Protein AF-A0A371GGJ0-F1 (afdb_monomer_lite)

Radius of gyration: 20.57 Å; chains: 1; bounding box: 74×40×40 Å

Secondary structure (DSSP, 8-state):
----------S---TT-----TT-S----S-GGGBSS-EE-SS--EEE-TTS-EEE-SEE--EEEETTEEE-S--S-------EEEETTEEEE-------------PPPP-

Structure (mmCIF, N/CA/C/O backbone):
data_AF-A0A371GGJ0-F1
#
_entry.id   AF-A0A371GGJ0-F1
#
loop_
_atom_site.group_PDB
_atom_site.id
_atom_site.type_symbol
_atom_site.label_atom_id
_atom_site.label_alt_id
_atom_site.label_comp_id
_atom_site.label_asym_id
_atom_site.label_entity_id
_atom_site.label_seq_id
_atom_site.pdbx_PDB_ins_code
_atom_site.Cartn_x
_atom_site.Cartn_y
_atom_site.Cartn_z
_atom_site.occupancy
_atom_site.B_iso_or_equiv
_atom_site.auth_seq_id
_atom_site.auth_comp_id
_atom_site.auth_asym_id
_atom_site.auth_atom_id
_atom_site.pdbx_PDB_model_num
ATOM 1 N N . MET A 1 1 ? -8.070 -8.696 -28.914 1.00 36.97 1 MET A N 1
ATOM 2 C CA . MET A 1 1 ? -7.185 -9.818 -28.533 1.00 36.97 1 MET A CA 1
ATOM 3 C C . MET A 1 1 ? -6.860 -9.594 -27.066 1.00 36.97 1 MET A C 1
ATOM 5 O O . MET A 1 1 ? -6.089 -8.701 -26.753 1.00 36.97 1 MET A O 1
ATOM 9 N N . ASN A 1 2 ? -7.600 -10.249 -26.169 1.00 44.28 2 ASN A N 1
ATOM 10 C CA . ASN A 1 2 ? -7.773 -9.791 -24.784 1.00 44.28 2 ASN A CA 1
ATOM 11 C C . ASN A 1 2 ? -7.070 -10.772 -23.840 1.00 44.28 2 ASN A C 1
ATOM 13 O O . ASN A 1 2 ? -7.716 -11.545 -23.139 1.00 44.28 2 ASN A O 1
ATOM 17 N N . GLY A 1 3 ? -5.740 -10.786 -23.877 1.00 41.16 3 GLY A N 1
ATOM 18 C CA . GLY A 1 3 ? -4.932 -11.580 -22.957 1.00 41.16 3 GLY A CA 1
ATOM 19 C C . GLY A 1 3 ? -4.762 -10.834 -21.640 1.00 41.16 3 GLY A C 1
ATOM 20 O O . GLY A 1 3 ? -3.800 -10.089 -21.481 1.00 41.16 3 GLY A O 1
ATOM 21 N N . LYS A 1 4 ? -5.697 -10.999 -20.701 1.00 53.34 4 LYS A N 1
ATOM 22 C CA . LYS A 1 4 ? -5.468 -10.584 -19.312 1.00 53.34 4 LYS A CA 1
ATOM 23 C C . LYS A 1 4 ? -4.496 -11.588 -18.689 1.00 53.34 4 LYS A C 1
ATOM 25 O O . LYS A 1 4 ? -4.893 -12.693 -18.339 1.00 53.34 4 LYS A O 1
ATOM 30 N N . SER A 1 5 ? -3.220 -11.218 -18.618 1.00 40.56 5 SER A N 1
ATOM 31 C CA . SER A 1 5 ? -2.214 -11.958 -17.857 1.00 40.56 5 SER A CA 1
ATOM 32 C C . SER A 1 5 ? -2.332 -11.561 -16.387 1.00 40.56 5 SER A C 1
ATOM 34 O O . SER A 1 5 ? -2.219 -10.383 -16.058 1.00 40.56 5 SER A O 1
ATOM 36 N N . SER A 1 6 ? -2.587 -12.529 -15.511 1.00 46.84 6 SER A N 1
ATOM 37 C CA . SER A 1 6 ? -2.515 -12.353 -14.060 1.00 46.84 6 SER A CA 1
ATOM 38 C C . SER A 1 6 ? -1.341 -13.167 -13.527 1.00 46.84 6 SER A C 1
ATOM 40 O O . SER A 1 6 ? -1.317 -14.389 -13.692 1.00 46.84 6 SER A O 1
ATOM 42 N N . PHE A 1 7 ? -0.384 -12.515 -12.872 1.00 41.31 7 PHE A N 1
ATOM 43 C CA . PHE A 1 7 ? 0.704 -13.203 -12.182 1.00 41.31 7 PHE A CA 1
ATOM 44 C C . PHE A 1 7 ? 0.224 -13.648 -10.796 1.00 41.31 7 PHE A C 1
ATOM 46 O O . PHE A 1 7 ? 0.002 -12.824 -9.914 1.00 41.31 7 PHE A O 1
ATOM 53 N N . ASN A 1 8 ? 0.055 -14.958 -10.607 1.00 35.28 8 ASN A N 1
ATOM 54 C CA . ASN A 1 8 ? -0.148 -15.549 -9.286 1.00 35.28 8 ASN A CA 1
ATOM 55 C C . ASN A 1 8 ? 1.223 -15.805 -8.655 1.00 35.28 8 ASN A C 1
ATOM 57 O O . ASN A 1 8 ? 1.935 -16.717 -9.071 1.00 35.28 8 ASN A O 1
ATOM 61 N N . ILE A 1 9 ? 1.599 -15.007 -7.657 1.00 43.59 9 ILE A N 1
ATOM 62 C CA . ILE A 1 9 ? 2.756 -15.303 -6.808 1.00 43.59 9 ILE A CA 1
ATOM 63 C C . ILE A 1 9 ? 2.225 -16.012 -5.560 1.00 43.59 9 ILE A C 1
ATOM 65 O O . ILE A 1 9 ? 1.666 -15.377 -4.670 1.00 43.59 9 ILE A O 1
ATOM 69 N N . SER A 1 10 ? 2.378 -17.335 -5.496 1.00 39.59 10 SER A N 1
ATOM 70 C CA . SER A 1 10 ? 2.133 -18.121 -4.282 1.00 39.59 10 SER A CA 1
ATOM 71 C C . SER A 1 10 ? 3.473 -18.535 -3.672 1.00 39.59 10 SER A C 1
ATOM 73 O O . SER A 1 10 ? 4.156 -19.411 -4.201 1.00 39.59 10 SER A O 1
ATOM 75 N N . GLY A 1 11 ? 3.863 -17.893 -2.573 1.00 45.50 11 GLY A N 1
ATOM 76 C CA . GLY A 1 11 ? 5.095 -18.180 -1.839 1.00 45.50 11 GLY A CA 1
ATOM 77 C C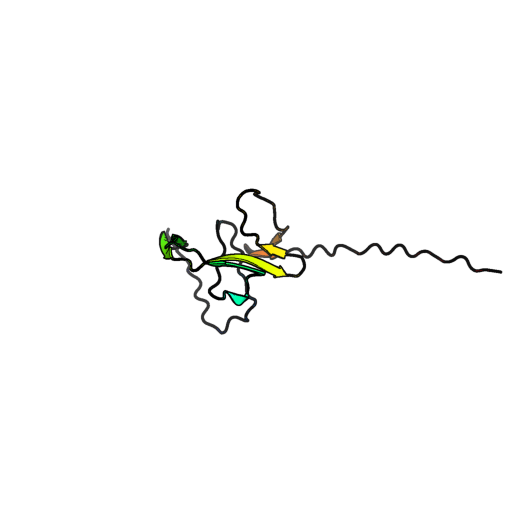 . GLY A 1 11 ? 5.179 -17.357 -0.554 1.00 45.50 11 GLY A C 1
ATOM 78 O O . GLY A 1 11 ? 4.454 -16.375 -0.401 1.00 45.50 11 GLY A O 1
ATOM 79 N N . SER A 1 12 ? 6.051 -17.760 0.375 1.00 44.28 12 SER A N 1
ATOM 80 C CA . SER A 1 12 ? 6.425 -16.919 1.518 1.00 44.28 12 SER A CA 1
ATOM 81 C C . SER A 1 12 ? 7.082 -15.656 0.972 1.00 44.28 12 SER A C 1
ATOM 83 O O . SER A 1 12 ? 8.221 -15.698 0.510 1.00 44.28 12 SER A O 1
ATOM 85 N N . ILE A 1 13 ? 6.336 -14.555 0.944 1.00 51.28 13 ILE A N 1
ATOM 86 C CA . ILE A 1 13 ? 6.880 -13.250 0.604 1.00 51.28 13 ILE A CA 1
ATOM 87 C C . ILE A 1 13 ? 7.688 -12.791 1.822 1.00 51.28 13 ILE A C 1
ATOM 89 O O . ILE A 1 13 ? 7.106 -12.650 2.901 1.00 51.28 13 ILE A O 1
ATOM 93 N N . PRO A 1 14 ? 9.013 -12.571 1.698 1.00 55.72 14 PRO A N 1
ATOM 94 C CA . PRO A 1 14 ? 9.760 -11.841 2.710 1.00 55.72 14 PRO A CA 1
ATOM 95 C C . PRO A 1 14 ? 8.981 -10.584 3.089 1.00 55.72 14 PRO A C 1
ATOM 97 O O . PRO A 1 14 ? 8.421 -9.935 2.207 1.00 55.72 14 PRO A O 1
ATOM 100 N N . GLN A 1 15 ? 8.969 -10.224 4.373 1.00 57.81 15 GLN A N 1
ATOM 101 C CA . GLN A 1 15 ? 8.228 -9.081 4.927 1.00 57.81 15 GLN A CA 1
ATOM 102 C C . GLN A 1 15 ? 8.614 -7.694 4.341 1.00 57.81 15 GLN A C 1
ATOM 104 O O . GLN A 1 15 ? 8.353 -6.659 4.938 1.00 57.81 15 GLN A O 1
ATOM 109 N N . SER A 1 16 ? 9.275 -7.634 3.193 1.00 62.75 16 SER A N 1
ATOM 110 C CA . SER A 1 16 ? 9.825 -6.426 2.593 1.00 62.75 16 SER A CA 1
ATOM 111 C C . SER A 1 16 ? 9.673 -6.355 1.072 1.00 62.75 16 SER A C 1
ATOM 113 O O . SER A 1 16 ? 10.193 -5.413 0.476 1.00 62.75 16 SER A O 1
ATOM 115 N N . ILE A 1 17 ? 8.972 -7.291 0.415 1.00 69.25 17 ILE A N 1
ATOM 116 C CA . ILE A 1 17 ? 8.740 -7.159 -1.032 1.00 69.25 17 ILE A CA 1
ATOM 117 C C . ILE A 1 17 ? 7.594 -6.178 -1.279 1.00 69.25 17 ILE A C 1
ATOM 119 O O . ILE A 1 17 ? 6.432 -6.477 -1.013 1.00 69.25 17 ILE A O 1
ATOM 123 N N . TRP A 1 18 ? 7.942 -5.023 -1.840 1.00 75.44 18 TRP A N 1
ATOM 124 C CA . TRP A 1 18 ? 7.000 -4.045 -2.370 1.00 75.44 18 TRP A CA 1
ATOM 125 C C . TRP A 1 18 ? 7.062 -4.041 -3.894 1.00 75.44 18 TRP A C 1
ATOM 127 O O . TRP A 1 18 ? 8.141 -3.945 -4.477 1.00 75.44 18 TRP A O 1
ATOM 137 N N . ILE A 1 19 ? 5.899 -4.142 -4.534 1.00 75.38 19 ILE A N 1
ATOM 138 C CA . ILE A 1 19 ? 5.762 -3.998 -5.984 1.00 75.38 19 ILE A CA 1
ATOM 139 C C . ILE A 1 19 ? 5.342 -2.555 -6.253 1.00 75.38 19 ILE A C 1
ATOM 141 O O . ILE A 1 19 ? 4.296 -2.114 -5.778 1.00 75.38 19 ILE A O 1
ATOM 145 N N . LEU A 1 20 ? 6.179 -1.821 -6.985 1.00 74.81 20 LEU A N 1
ATOM 146 C CA . LEU A 1 20 ? 5.865 -0.476 -7.458 1.00 74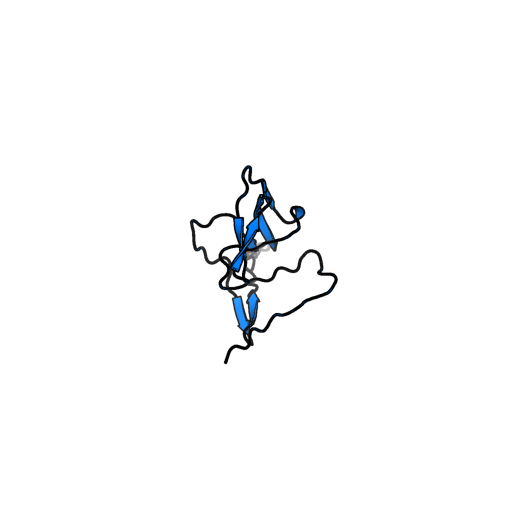.81 20 LEU A CA 1
ATOM 147 C C . LEU A 1 20 ? 5.215 -0.590 -8.835 1.00 74.81 20 LEU A C 1
ATOM 149 O O . LEU A 1 20 ? 5.860 -1.024 -9.789 1.00 74.81 20 LEU A O 1
ATOM 153 N N . ASP A 1 21 ? 3.945 -0.209 -8.927 1.00 72.94 21 ASP A N 1
ATOM 154 C CA . ASP A 1 21 ? 3.166 -0.275 -10.163 1.00 72.94 21 ASP A CA 1
ATOM 155 C C . ASP A 1 21 ? 2.840 1.144 -10.661 1.00 72.94 21 ASP A C 1
ATOM 157 O O . ASP A 1 21 ? 2.109 1.915 -10.022 1.00 72.94 21 ASP A O 1
ATOM 161 N N . PHE A 1 22 ? 3.453 1.507 -11.795 1.00 66.69 22 PHE A N 1
ATOM 162 C CA . PHE A 1 22 ? 3.328 2.822 -12.419 1.00 66.69 22 PHE A CA 1
ATOM 163 C C . PHE A 1 22 ? 1.955 2.941 -13.088 1.00 66.69 22 PHE A C 1
ATOM 165 O O . PHE A 1 22 ? 1.759 2.558 -14.237 1.00 66.69 22 PHE A O 1
ATOM 172 N N . GLY A 1 23 ? 0.993 3.478 -12.342 1.00 73.19 23 GLY A N 1
ATOM 173 C CA . GLY A 1 23 ? -0.402 3.590 -12.771 1.00 73.19 23 GLY A CA 1
ATOM 174 C C . GLY A 1 23 ? -1.395 3.419 -11.626 1.00 73.19 23 GLY A C 1
ATOM 175 O O . GLY A 1 23 ? -2.555 3.807 -11.757 1.00 73.19 23 GLY A O 1
ATOM 176 N N . THR A 1 24 ? -0.941 2.900 -10.483 1.00 75.75 24 THR A N 1
ATOM 177 C CA . THR A 1 24 ? -1.758 2.865 -9.268 1.00 75.75 24 THR A CA 1
ATOM 178 C C . THR A 1 24 ? -1.826 4.254 -8.639 1.00 75.75 24 THR A C 1
ATOM 180 O O . THR A 1 24 ? -0.838 4.990 -8.605 1.00 75.75 24 THR A O 1
ATOM 183 N N . THR A 1 25 ? -3.012 4.635 -8.160 1.00 75.75 25 THR A N 1
ATOM 184 C CA . THR A 1 25 ? -3.171 5.855 -7.346 1.00 75.75 25 THR A CA 1
ATOM 185 C C . THR A 1 25 ? -2.771 5.590 -5.895 1.00 75.75 25 THR A C 1
ATOM 187 O O . THR A 1 25 ? -2.165 6.446 -5.260 1.00 75.75 25 THR A O 1
ATOM 190 N N . ASP A 1 26 ? -3.028 4.372 -5.411 1.00 82.12 26 ASP A N 1
ATOM 191 C CA . ASP A 1 26 ? -2.804 3.958 -4.032 1.00 82.12 26 ASP A CA 1
ATOM 192 C C . ASP A 1 26 ? -2.024 2.640 -3.991 1.00 82.12 26 ASP A C 1
ATOM 194 O O . ASP A 1 26 ? -2.311 1.706 -4.742 1.00 82.12 26 ASP A O 1
ATOM 198 N N . HIS A 1 27 ? -1.052 2.554 -3.082 1.00 85.38 27 HIS A N 1
ATOM 199 C CA . HIS A 1 27 ? -0.304 1.328 -2.800 1.00 85.38 27 HIS A CA 1
ATOM 200 C C . HIS A 1 27 ? -0.826 0.716 -1.495 1.00 85.38 27 HIS A C 1
ATOM 202 O O . HIS A 1 27 ? -1.083 1.432 -0.528 1.00 85.38 27 HIS A O 1
ATOM 208 N N . MET A 1 28 ? -0.981 -0.608 -1.451 1.00 86.94 28 MET A N 1
ATOM 209 C CA . MET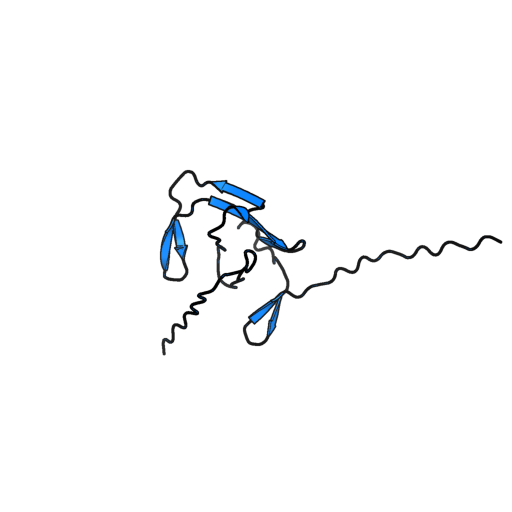 A 1 28 ? -1.610 -1.310 -0.327 1.00 86.94 28 MET A CA 1
ATOM 210 C C . MET A 1 28 ? -0.690 -2.361 0.292 1.00 86.94 28 MET A C 1
ATOM 212 O O . MET A 1 28 ? 0.095 -2.999 -0.404 1.00 86.94 28 MET A O 1
ATOM 216 N N . THR A 1 29 ? -0.857 -2.605 1.593 1.00 86.19 29 THR A N 1
ATOM 217 C CA . THR A 1 29 ? -0.244 -3.728 2.318 1.00 86.19 29 THR A CA 1
ATOM 218 C C . THR A 1 29 ? -1.238 -4.301 3.334 1.00 86.19 29 THR A C 1
ATOM 220 O O . THR A 1 29 ? -1.978 -3.530 3.950 1.00 86.19 29 THR A O 1
ATOM 223 N N . PRO A 1 30 ? -1.274 -5.631 3.554 1.00 86.31 30 PRO A N 1
ATOM 224 C CA . PRO A 1 30 ? -2.074 -6.223 4.625 1.00 86.31 30 PRO A CA 1
ATOM 225 C C . PRO A 1 30 ? -1.439 -6.034 6.015 1.00 86.31 30 PRO A C 1
ATOM 227 O O . PRO A 1 30 ? -2.079 -6.326 7.024 1.00 86.31 30 PRO A O 1
ATOM 230 N N . PHE A 1 31 ? -0.189 -5.560 6.092 1.00 86.44 31 PHE A N 1
ATOM 231 C CA . PHE A 1 31 ? 0.563 -5.451 7.341 1.00 86.44 31 PHE A CA 1
ATOM 232 C C . PHE A 1 31 ? 0.605 -4.009 7.846 1.00 86.44 31 PHE A C 1
ATOM 234 O O . PHE A 1 31 ? 1.369 -3.179 7.352 1.00 86.44 31 PHE A O 1
ATOM 241 N N . SER A 1 32 ? -0.165 -3.716 8.897 1.00 87.88 32 SER A N 1
ATOM 242 C CA . SER A 1 32 ? -0.156 -2.393 9.539 1.00 87.88 32 SER A CA 1
ATOM 243 C C . SER A 1 32 ? 1.205 -2.024 10.143 1.00 87.88 32 SER A C 1
ATOM 245 O O . SER A 1 32 ? 1.485 -0.848 10.338 1.00 87.88 32 SER A O 1
ATOM 247 N N . SER A 1 33 ? 2.065 -3.006 10.430 1.00 87.69 33 SER A N 1
ATOM 248 C CA . SER A 1 33 ? 3.409 -2.794 10.980 1.00 87.69 33 SER A CA 1
ATOM 249 C C . SER A 1 33 ? 4.397 -2.150 10.004 1.00 87.69 33 SER A C 1
ATOM 251 O O . SER A 1 33 ? 5.451 -1.702 10.442 1.00 87.69 33 SER A O 1
ATOM 253 N N . TYR A 1 34 ? 4.091 -2.086 8.703 1.00 86.62 34 TYR A N 1
ATOM 254 C CA . TYR A 1 34 ? 4.966 -1.422 7.720 1.00 86.62 34 TYR A CA 1
ATOM 255 C C . TYR A 1 34 ? 4.781 0.091 7.683 1.00 86.62 34 TYR A C 1
ATOM 257 O O . TYR A 1 34 ? 5.566 0.808 7.061 1.00 86.62 34 TYR A O 1
ATOM 265 N N . PHE A 1 35 ? 3.733 0.579 8.333 1.00 90.19 35 PHE A N 1
ATOM 266 C CA . PHE A 1 35 ? 3.432 1.989 8.371 1.00 90.19 35 PHE A CA 1
ATOM 267 C C . PHE A 1 35 ? 4.296 2.695 9.415 1.00 90.19 35 PHE A C 1
ATOM 269 O O . PHE A 1 35 ? 4.292 2.338 10.592 1.00 90.19 35 PHE A O 1
ATOM 276 N N . THR A 1 36 ? 5.004 3.740 8.992 1.00 91.75 36 THR A N 1
ATOM 277 C CA . THR A 1 36 ? 5.701 4.666 9.900 1.00 91.75 36 THR A CA 1
ATOM 278 C C . THR A 1 36 ? 4.735 5.670 10.523 1.00 91.75 36 THR A C 1
ATOM 280 O O . THR A 1 36 ? 4.991 6.208 11.598 1.00 91.75 36 THR A O 1
ATOM 283 N N . SER A 1 37 ? 3.591 5.890 9.876 1.00 92.56 37 SER A N 1
ATOM 284 C CA . SER A 1 37 ? 2.425 6.553 10.449 1.00 92.56 37 SER A CA 1
ATOM 285 C C . SER A 1 37 ? 1.176 5.774 10.065 1.00 92.56 37 SER A C 1
ATOM 287 O O . SER A 1 37 ? 1.046 5.362 8.919 1.00 92.56 37 SER A O 1
ATOM 289 N N . TYR A 1 38 ? 0.251 5.562 11.000 1.00 93.00 38 TYR A N 1
ATOM 290 C CA . TYR A 1 38 ? -0.979 4.820 10.732 1.00 93.00 38 TYR A CA 1
ATOM 291 C C . TYR A 1 38 ? -2.184 5.555 11.305 1.00 93.00 38 TYR A C 1
ATOM 293 O O . TYR A 1 38 ? -2.292 5.756 12.516 1.00 93.00 38 TYR A O 1
ATOM 301 N N . LEU A 1 39 ? -3.106 5.931 10.425 1.00 91.75 39 LEU A N 1
ATOM 302 C CA . LEU A 1 39 ? -4.392 6.502 10.790 1.00 91.75 39 LEU A CA 1
ATOM 303 C C . LEU A 1 39 ? -5.474 5.479 10.486 1.00 91.75 39 LEU A C 1
ATOM 305 O O . LEU A 1 39 ? -5.712 5.127 9.331 1.00 91.75 39 LEU A O 1
ATOM 309 N N . LYS A 1 40 ? -6.146 5.006 11.535 1.00 93.06 40 LYS A N 1
ATOM 310 C CA . LYS A 1 40 ? -7.308 4.134 11.386 1.00 93.06 40 LYS A CA 1
ATOM 311 C C . LYS A 1 40 ? -8.467 4.945 10.813 1.00 93.06 40 LYS A C 1
ATOM 313 O O . LYS A 1 40 ? -8.808 5.997 11.355 1.00 93.06 40 LYS A O 1
ATOM 318 N N . VAL A 1 41 ? -9.101 4.445 9.757 1.00 90.12 41 VAL A N 1
ATOM 319 C CA . VAL A 1 41 ? -10.282 5.118 9.210 1.00 90.12 41 VAL A CA 1
ATOM 320 C C . VAL A 1 41 ? -11.483 4.835 10.116 1.00 90.12 41 VAL A C 1
ATOM 322 O O . VAL A 1 41 ? -11.750 3.692 10.484 1.00 90.12 41 VAL A O 1
ATOM 325 N N . SER A 1 42 ? -12.200 5.888 10.514 1.00 80.25 42 SER A N 1
ATOM 326 C CA . SER A 1 42 ? -13.342 5.801 11.439 1.00 80.25 42 SER A CA 1
ATOM 327 C C . SER A 1 42 ? -14.654 5.381 10.767 1.00 80.25 42 SER A C 1
ATOM 329 O O . SER A 1 42 ? -15.585 4.944 11.441 1.00 80.25 42 SER A O 1
ATOM 331 N N . LYS A 1 43 ? -14.739 5.495 9.439 1.00 86.44 43 LYS A N 1
ATOM 332 C CA . LYS A 1 43 ? -15.883 5.089 8.611 1.00 86.44 43 LYS A CA 1
ATOM 333 C C . LYS A 1 43 ? -15.440 4.016 7.617 1.00 86.44 43 LYS A C 1
ATOM 335 O O . LYS A 1 43 ? -14.257 3.918 7.308 1.00 86.44 43 LYS A O 1
ATOM 340 N N . LYS A 1 44 ? -16.384 3.230 7.082 1.00 85.69 44 LYS A N 1
ATOM 341 C CA . LYS A 1 44 ? -16.109 2.322 5.954 1.00 85.69 44 LYS A CA 1
ATOM 342 C C . LYS A 1 44 ? -15.721 3.152 4.731 1.00 85.69 44 LYS A C 1
ATOM 344 O O . LYS A 1 44 ? -16.588 3.608 3.991 1.00 85.69 44 LYS A O 1
ATOM 349 N N . GLN A 1 45 ? -14.425 3.357 4.548 1.00 88.62 45 GLN A N 1
ATOM 350 C CA . GLN A 1 45 ? -13.869 3.889 3.317 1.00 88.62 45 GLN A CA 1
ATOM 351 C C . GLN A 1 45 ? -13.541 2.724 2.393 1.00 88.62 45 GLN A C 1
ATOM 353 O O . GLN A 1 45 ? -12.943 1.737 2.823 1.00 88.62 45 GLN A O 1
ATOM 358 N N . LEU A 1 46 ? -13.995 2.835 1.148 1.00 90.19 46 LEU A N 1
ATOM 359 C CA . LEU A 1 46 ? -13.775 1.855 0.096 1.00 90.19 46 LEU A CA 1
ATOM 360 C C . LEU A 1 46 ? -12.779 2.425 -0.910 1.00 90.19 46 LEU A C 1
ATOM 362 O O . LEU A 1 46 ? -12.810 3.622 -1.198 1.00 90.19 46 LEU A O 1
ATOM 366 N N . ILE A 1 47 ? -11.946 1.554 -1.458 1.00 87.38 47 ILE A N 1
ATOM 367 C CA . ILE A 1 47 ? -11.073 1.838 -2.598 1.00 87.38 47 ILE A CA 1
ATOM 368 C C . ILE A 1 47 ? -11.443 0.914 -3.755 1.00 87.38 47 ILE A C 1
ATOM 370 O O . ILE A 1 47 ? -12.020 -0.153 -3.532 1.00 87.38 47 ILE A O 1
ATOM 374 N N . ILE A 1 48 ? -11.106 1.319 -4.977 1.00 89.00 48 ILE A N 1
ATOM 375 C CA . ILE A 1 48 ? -11.273 0.492 -6.174 1.00 89.00 48 ILE A CA 1
ATOM 376 C C . ILE A 1 48 ? -9.955 -0.239 -6.413 1.00 89.00 48 ILE A C 1
ATOM 378 O O . ILE A 1 48 ? -8.921 0.402 -6.598 1.00 89.00 48 ILE A O 1
ATOM 382 N N . VAL A 1 49 ? -9.978 -1.569 -6.393 1.00 85.31 49 VAL A N 1
ATOM 383 C CA . VAL A 1 49 ? -8.782 -2.376 -6.679 1.00 85.31 49 VAL A CA 1
ATOM 384 C C . VAL A 1 49 ? -8.700 -2.713 -8.171 1.00 85.31 49 VAL A C 1
ATOM 386 O O . VAL A 1 49 ? -9.627 -2.454 -8.935 1.00 85.31 49 VAL A O 1
ATOM 389 N N . ALA A 1 50 ? -7.579 -3.286 -8.618 1.00 81.06 50 ALA A N 1
ATOM 390 C CA . ALA A 1 50 ? -7.277 -3.466 -10.044 1.00 81.06 50 ALA A CA 1
ATOM 391 C C . ALA A 1 50 ? -8.315 -4.292 -10.837 1.00 81.06 50 ALA A C 1
ATOM 393 O O . ALA A 1 50 ? -8.399 -4.171 -12.059 1.00 81.06 50 ALA A O 1
ATOM 394 N N . ASN A 1 51 ? -9.112 -5.131 -10.169 1.00 86.75 51 ASN A N 1
ATOM 395 C CA . ASN A 1 51 ? -10.188 -5.895 -10.805 1.00 86.75 51 ASN A CA 1
ATOM 396 C C . ASN A 1 51 ? -11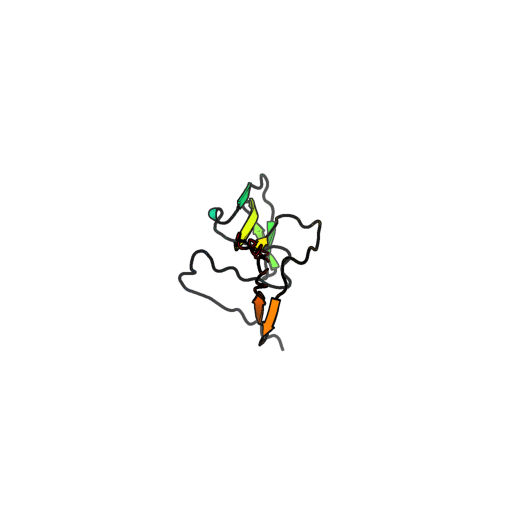.506 -5.100 -10.961 1.00 86.75 51 ASN A C 1
ATOM 398 O O . ASN A 1 51 ? -12.432 -5.609 -11.589 1.00 86.75 51 ASN A O 1
ATOM 402 N N . GLY A 1 52 ? -11.578 -3.870 -10.440 1.00 88.56 52 GLY A N 1
ATOM 403 C CA . GLY A 1 52 ? -12.764 -3.009 -10.438 1.00 88.56 52 GLY A CA 1
ATOM 404 C C . GLY A 1 52 ? -13.639 -3.123 -9.185 1.00 88.56 52 GLY A C 1
ATOM 405 O O . GLY A 1 52 ? -14.606 -2.370 -9.061 1.00 88.56 52 GLY A O 1
ATOM 406 N N . ASP A 1 53 ? -13.315 -4.021 -8.253 1.00 91.25 53 ASP A N 1
ATOM 407 C CA . ASP A 1 53 ? -14.089 -4.216 -7.029 1.00 91.25 53 ASP A CA 1
ATOM 408 C C . ASP A 1 53 ? -13.833 -3.113 -6.001 1.00 91.25 53 ASP A C 1
ATOM 410 O O . ASP A 1 53 ? -12.751 -2.526 -5.924 1.00 91.25 53 ASP A O 1
ATOM 414 N N . HIS A 1 54 ? -14.834 -2.897 -5.144 1.00 90.69 54 HIS A N 1
ATOM 415 C CA . HIS A 1 54 ? -14.746 -1.998 -4.002 1.00 90.69 54 HIS A CA 1
ATOM 416 C C . HIS A 1 54 ? -14.367 -2.770 -2.738 1.00 90.69 54 HIS A C 1
ATOM 418 O O . HIS A 1 54 ? -15.133 -3.612 -2.264 1.00 90.69 54 HIS A O 1
ATOM 424 N N . VAL A 1 55 ? -13.216 -2.447 -2.153 1.00 89.44 55 VAL A N 1
ATOM 425 C CA . VAL A 1 55 ? -12.692 -3.129 -0.960 1.00 89.44 55 VAL A CA 1
ATOM 426 C C . VAL A 1 55 ? -12.548 -2.128 0.189 1.00 89.44 55 VAL A C 1
ATOM 428 O O . VAL A 1 55 ? -12.057 -1.020 -0.035 1.00 89.44 55 VAL A O 1
ATOM 431 N N . PRO A 1 56 ? -12.982 -2.461 1.421 1.00 91.56 56 PRO A N 1
ATOM 432 C CA . PRO A 1 56 ? -12.788 -1.587 2.570 1.00 91.56 56 PRO A CA 1
ATOM 433 C C . PRO A 1 56 ? -11.330 -1.546 3.025 1.00 91.56 56 PRO A C 1
ATOM 435 O O . PRO A 1 56 ? -10.657 -2.575 3.062 1.00 91.56 56 PRO A O 1
ATOM 438 N N . ILE A 1 57 ? -10.880 -0.371 3.464 1.00 91.50 57 ILE A N 1
ATOM 439 C CA . ILE A 1 57 ? -9.567 -0.195 4.096 1.00 91.50 57 ILE A CA 1
ATOM 440 C C . ILE A 1 57 ? -9.695 -0.051 5.614 1.00 91.50 57 ILE A C 1
ATOM 442 O O . ILE A 1 57 ? -10.658 0.519 6.128 1.00 91.50 57 ILE A O 1
ATOM 446 N N . ALA A 1 58 ? -8.701 -0.559 6.344 1.00 93.19 58 ALA A N 1
ATOM 447 C CA . ALA A 1 58 ? -8.625 -0.415 7.799 1.00 93.19 58 ALA A CA 1
ATOM 448 C C . ALA A 1 58 ? -7.992 0.921 8.230 1.00 93.19 58 ALA A C 1
ATOM 450 O O . ALA A 1 58 ? -8.283 1.436 9.314 1.00 93.19 58 ALA A O 1
ATOM 451 N N . GLY A 1 59 ? -7.122 1.477 7.391 1.00 93.06 59 GLY A N 1
ATOM 452 C CA . GLY A 1 59 ? -6.314 2.647 7.696 1.00 93.06 59 GLY A CA 1
ATOM 453 C C . GLY A 1 59 ? -5.456 3.070 6.514 1.00 93.06 59 GLY A C 1
ATOM 454 O O . GLY A 1 59 ? -5.381 2.368 5.507 1.00 93.06 59 GLY A O 1
ATOM 455 N N . SER A 1 60 ? -4.804 4.214 6.668 1.00 91.56 60 SER A N 1
ATOM 456 C CA . SER A 1 60 ? -3.867 4.781 5.698 1.00 91.56 60 SER A CA 1
ATOM 457 C C . SER A 1 60 ? -2.715 5.466 6.423 1.00 91.56 60 SER A C 1
ATOM 459 O O . SER A 1 60 ? -2.882 5.939 7.551 1.00 91.56 60 SER A O 1
ATOM 461 N N . GLY A 1 61 ? -1.575 5.597 5.759 1.00 91.94 61 GLY A N 1
ATOM 462 C CA . GLY A 1 61 ? -0.464 6.379 6.276 1.00 91.94 61 GLY A CA 1
ATOM 463 C C . GLY A 1 61 ? 0.824 6.167 5.495 1.00 91.94 61 GLY A C 1
ATOM 464 O O . GLY A 1 61 ? 0.799 5.659 4.376 1.00 91.94 61 GLY A O 1
ATOM 465 N N . ASN A 1 62 ? 1.936 6.605 6.070 1.00 91.25 62 ASN A N 1
ATOM 466 C CA . ASN A 1 62 ? 3.223 6.618 5.385 1.00 91.25 62 ASN A CA 1
ATOM 467 C C . ASN A 1 62 ? 3.934 5.275 5.543 1.00 91.25 62 ASN A C 1
ATOM 469 O O . ASN A 1 62 ? 3.828 4.632 6.587 1.00 91.25 62 ASN A O 1
ATOM 473 N N . VAL A 1 63 ? 4.716 4.892 4.540 1.00 88.44 63 VAL A N 1
ATOM 474 C CA . VAL A 1 63 ? 5.546 3.684 4.553 1.00 88.44 63 VAL A CA 1
ATOM 475 C C . VAL A 1 63 ? 6.960 4.061 4.138 1.00 88.44 63 VAL A C 1
ATOM 477 O O . VAL A 1 63 ? 7.151 4.740 3.131 1.00 88.44 63 VAL A O 1
ATOM 480 N N . GLN A 1 64 ? 7.961 3.595 4.882 1.00 86.75 64 GLN A N 1
ATOM 481 C CA . GLN A 1 64 ? 9.360 3.702 4.475 1.00 86.75 64 GLN A CA 1
ATOM 482 C C . GLN A 1 64 ? 9.818 2.367 3.885 1.00 86.75 64 GLN A C 1
ATOM 484 O O . GLN A 1 64 ? 9.929 1.373 4.598 1.00 86.75 64 GLN A O 1
ATOM 489 N N . LEU A 1 65 ? 10.064 2.347 2.577 1.00 82.12 65 LEU A N 1
ATOM 490 C CA . LEU A 1 65 ? 10.522 1.154 1.856 1.00 82.12 65 LEU A CA 1
ATOM 491 C C . LEU A 1 65 ? 12.031 0.958 2.010 1.00 82.12 65 LEU A C 1
ATOM 493 O O . LEU A 1 65 ? 12.524 -0.165 2.076 1.00 82.12 65 LEU A O 1
ATOM 497 N N . HIS A 1 66 ? 12.761 2.072 2.059 1.00 81.00 66 HIS A N 1
ATOM 498 C CA . HIS A 1 66 ? 14.210 2.128 2.199 1.00 81.00 66 HIS A CA 1
ATOM 499 C C . HIS A 1 66 ? 14.608 3.440 2.892 1.00 81.00 66 HIS A C 1
ATOM 501 O O . HIS A 1 66 ? 13.816 4.380 2.953 1.00 81.00 66 HIS A O 1
ATOM 507 N N . SER A 1 67 ? 15.848 3.554 3.376 1.00 78.12 67 SER A N 1
ATOM 508 C CA . SER A 1 67 ? 16.336 4.774 4.044 1.00 78.12 67 SER A CA 1
ATOM 509 C C . SER A 1 67 ? 16.166 6.043 3.197 1.00 78.12 67 SER A C 1
ATOM 511 O O . SER A 1 67 ? 15.935 7.118 3.743 1.00 78.12 67 SER A O 1
ATOM 513 N N . SER A 1 68 ? 16.221 5.907 1.870 1.00 78.00 68 SER A N 1
ATOM 514 C CA . SER A 1 68 ? 16.037 6.982 0.888 1.00 78.00 68 SER A CA 1
ATOM 515 C C . SER A 1 68 ? 14.653 7.028 0.228 1.00 78.00 68 SER A C 1
ATOM 517 O O . SER A 1 68 ? 14.386 7.979 -0.504 1.00 78.00 68 SER A O 1
ATOM 519 N N . LEU A 1 69 ? 13.788 6.030 0.451 1.00 79.88 69 LEU A N 1
ATOM 520 C CA . LEU A 1 69 ? 12.521 5.868 -0.269 1.00 79.88 69 LEU A CA 1
ATOM 521 C C . LEU A 1 69 ? 11.349 5.722 0.702 1.00 79.88 69 LEU A C 1
ATOM 523 O O . LEU A 1 69 ? 11.212 4.707 1.389 1.00 79.88 69 LEU A O 1
ATOM 527 N N . SER A 1 70 ? 10.465 6.717 0.680 1.00 84.19 70 SER A N 1
ATOM 528 C CA . SER A 1 70 ? 9.245 6.746 1.484 1.00 84.19 70 SER A CA 1
ATOM 529 C C . SER A 1 70 ? 8.028 7.057 0.621 1.00 84.19 70 SER A C 1
ATOM 531 O O . SER A 1 70 ? 8.028 8.015 -0.157 1.00 84.19 70 SER A O 1
ATOM 533 N N . LEU A 1 71 ? 6.972 6.270 0.805 1.00 85.06 71 LEU A N 1
ATOM 534 C CA . LEU A 1 71 ? 5.642 6.526 0.271 1.00 85.06 71 LEU A CA 1
ATOM 535 C C . LEU A 1 71 ? 4.863 7.348 1.299 1.00 85.06 71 LEU A C 1
ATOM 537 O O . LEU A 1 71 ? 4.697 6.928 2.445 1.00 85.06 71 LEU A O 1
ATOM 541 N N . HIS A 1 72 ? 4.410 8.530 0.893 1.00 86.75 72 HIS A N 1
ATOM 542 C CA . HIS A 1 72 ? 3.653 9.431 1.754 1.00 86.75 72 HIS A CA 1
ATOM 543 C C . HIS A 1 72 ? 2.165 9.339 1.427 1.00 86.75 72 HIS A C 1
ATOM 545 O O . HIS A 1 72 ? 1.783 9.309 0.258 1.00 86.75 72 HIS A O 1
ATOM 551 N N . ASN A 1 73 ? 1.331 9.352 2.462 1.00 81.25 73 ASN A N 1
ATOM 552 C CA . ASN A 1 73 ? -0.121 9.451 2.368 1.00 81.25 73 ASN A CA 1
ATOM 553 C C . ASN A 1 73 ? -0.548 10.897 2.054 1.00 81.25 73 ASN A C 1
ATOM 555 O O . ASN A 1 73 ? -1.283 11.520 2.819 1.00 81.25 73 ASN A O 1
ATOM 559 N N . GLU A 1 74 ? -0.019 11.468 0.972 1.00 67.44 74 GLU A N 1
ATOM 560 C CA . GLU A 1 74 ? -0.340 12.819 0.520 1.00 67.44 74 GLU A CA 1
ATOM 561 C C . GLU A 1 74 ? -0.470 12.843 -1.008 1.00 67.44 74 GLU A C 1
ATOM 563 O O . GLU A 1 74 ? 0.504 12.682 -1.739 1.00 67.44 74 GLU A O 1
ATOM 568 N N . LEU A 1 75 ? -1.694 13.076 -1.491 1.00 60.72 75 LEU A N 1
ATOM 569 C CA . LEU A 1 75 ? -2.017 13.187 -2.920 1.00 60.72 75 LEU A CA 1
ATOM 570 C C . LEU A 1 75 ? -1.756 14.595 -3.489 1.00 60.72 75 LEU A C 1
ATOM 572 O O . LEU A 1 75 ? -1.873 14.811 -4.695 1.00 60.72 75 LEU A O 1
ATOM 576 N N . THR A 1 76 ? -1.438 15.571 -2.632 1.00 55.06 76 THR A N 1
ATOM 577 C CA . THR A 1 76 ? -1.422 17.001 -2.980 1.00 55.06 76 THR A CA 1
ATOM 578 C C . THR A 1 76 ? -0.251 17.384 -3.878 1.00 55.06 76 THR A C 1
ATOM 580 O O . THR A 1 76 ? -0.369 18.284 -4.708 1.00 55.06 76 THR A O 1
ATOM 583 N N . MET A 1 77 ? 0.878 16.687 -3.766 1.00 52.81 77 MET A N 1
ATOM 584 C CA . MET A 1 77 ? 2.019 16.897 -4.644 1.00 52.81 77 MET A CA 1
ATOM 585 C C . MET A 1 77 ? 2.247 15.625 -5.442 1.00 52.81 77 MET A C 1
ATOM 587 O O . MET A 1 77 ? 2.663 14.610 -4.891 1.00 52.81 77 MET A O 1
ATOM 591 N N . ARG A 1 78 ? 2.055 15.692 -6.766 1.00 56.94 78 ARG A N 1
ATOM 592 C CA . ARG A 1 78 ? 2.625 14.726 -7.724 1.00 56.94 78 ARG A CA 1
ATOM 593 C C . ARG A 1 78 ? 4.153 14.846 -7.720 1.00 56.94 78 ARG A C 1
ATOM 595 O O . ARG A 1 78 ? 4.775 15.226 -8.711 1.00 56.94 78 ARG A O 1
ATOM 602 N N . ARG A 1 79 ? 4.765 14.605 -6.566 1.00 63.50 79 ARG A N 1
ATOM 603 C CA . ARG A 1 79 ? 6.200 14.657 -6.364 1.00 63.50 79 ARG A CA 1
ATOM 604 C C . ARG A 1 79 ? 6.770 13.373 -6.937 1.00 63.50 79 ARG A C 1
ATOM 606 O O . ARG A 1 79 ? 6.380 12.280 -6.539 1.00 63.50 79 ARG A O 1
ATOM 613 N N . LYS A 1 80 ? 7.711 13.506 -7.870 1.00 65.12 80 LYS A N 1
ATOM 614 C CA . LYS A 1 80 ? 8.516 12.374 -8.325 1.00 65.12 80 LYS A CA 1
ATOM 615 C C . LYS A 1 80 ? 9.241 11.794 -7.108 1.00 65.12 80 LYS A C 1
ATOM 617 O O . LYS A 1 80 ? 10.085 12.477 -6.530 1.00 65.12 80 LYS A O 1
ATOM 622 N N . ILE A 1 81 ? 8.859 10.583 -6.706 1.00 65.62 81 ILE A N 1
ATOM 623 C CA . ILE A 1 81 ? 9.397 9.924 -5.510 1.00 65.62 81 ILE A CA 1
ATOM 624 C C . ILE A 1 81 ? 10.832 9.457 -5.778 1.00 65.62 81 ILE A C 1
ATOM 626 O O . ILE A 1 81 ? 11.707 9.692 -4.953 1.00 65.62 81 ILE A O 1
ATOM 630 N N . GLU A 1 82 ? 11.097 8.885 -6.958 1.00 70.12 82 GLU A N 1
ATOM 631 C CA . GLU A 1 82 ? 12.435 8.426 -7.334 1.00 70.12 82 GLU A CA 1
ATOM 632 C C . GLU A 1 82 ? 12.629 8.358 -8.859 1.00 70.12 82 GLU A C 1
ATOM 634 O O . GLU A 1 82 ? 11.680 8.485 -9.642 1.00 70.12 82 GLU A O 1
ATOM 639 N N . VAL A 1 83 ? 13.880 8.207 -9.300 1.00 68.75 83 VAL A N 1
ATOM 640 C CA . VAL A 1 83 ? 14.239 7.915 -10.693 1.00 68.75 83 VAL A CA 1
ATOM 641 C C . VAL A 1 83 ? 14.479 6.412 -10.815 1.00 68.75 83 VAL A C 1
ATOM 643 O O . VAL A 1 83 ? 15.341 5.860 -10.138 1.00 68.75 83 VAL A O 1
ATOM 646 N N . ALA A 1 84 ? 13.742 5.754 -11.703 1.00 73.69 84 ALA A N 1
ATOM 647 C CA . ALA A 1 84 ? 13.977 4.361 -12.055 1.00 73.69 84 ALA A CA 1
ATOM 648 C C . ALA A 1 84 ? 14.455 4.254 -13.507 1.00 73.69 84 ALA A C 1
ATOM 650 O O . ALA A 1 84 ? 14.084 5.066 -14.358 1.00 73.69 84 ALA A O 1
ATOM 651 N N . LYS A 1 85 ? 15.273 3.240 -13.779 1.00 79.00 85 LYS A N 1
ATOM 652 C CA . LYS A 1 85 ? 15.694 2.841 -15.119 1.00 79.00 85 LYS A CA 1
ATOM 653 C C . LYS A 1 85 ? 14.801 1.700 -15.597 1.00 79.00 85 LYS A C 1
ATOM 655 O O . LYS A 1 85 ? 14.667 0.692 -14.911 1.00 79.00 85 LYS A O 1
ATOM 660 N N . GLU A 1 86 ? 14.213 1.851 -16.775 1.00 80.94 86 GLU A N 1
ATOM 661 C CA . GLU A 1 86 ? 13.466 0.777 -17.430 1.00 80.94 86 GLU A CA 1
ATOM 662 C C . GLU A 1 86 ? 14.437 -0.229 -18.067 1.00 80.94 86 GLU A C 1
ATOM 664 O O . GLU A 1 86 ? 15.415 0.155 -18.716 1.00 80.94 86 GLU A O 1
ATOM 669 N N . GLN A 1 87 ? 14.202 -1.519 -17.832 1.00 72.94 87 GLN A N 1
ATOM 670 C CA . GLN A 1 87 ? 14.933 -2.616 -18.454 1.00 72.94 87 GLN A CA 1
ATOM 671 C C . GLN A 1 87 ? 13.992 -3.809 -18.646 1.00 72.94 87 GLN A C 1
ATOM 673 O O . GLN A 1 87 ? 13.575 -4.447 -17.682 1.00 72.94 87 GLN A O 1
ATOM 678 N N . GLY A 1 88 ? 13.671 -4.124 -19.903 1.00 76.44 88 GLY A N 1
ATOM 679 C CA . GLY A 1 88 ? 12.820 -5.269 -20.241 1.00 76.44 88 GLY A CA 1
ATOM 680 C C . GLY A 1 88 ? 11.378 -5.120 -19.748 1.00 76.44 88 GLY A C 1
ATOM 681 O O . GLY A 1 88 ? 10.774 -6.115 -19.352 1.00 76.44 88 GLY A O 1
ATOM 682 N N . GLY A 1 89 ? 10.840 -3.894 -19.719 1.00 75.19 89 GLY A N 1
ATOM 683 C CA . GLY A 1 89 ? 9.494 -3.609 -19.210 1.00 75.19 89 GLY A CA 1
ATOM 684 C C . GLY A 1 89 ? 9.375 -3.564 -17.682 1.00 75.19 89 GLY A C 1
ATOM 685 O O . GLY A 1 89 ? 8.278 -3.366 -17.166 1.00 75.19 89 GLY A O 1
ATOM 686 N N . LEU A 1 90 ? 10.483 -3.724 -16.953 1.00 63.19 90 LEU A N 1
ATOM 687 C CA . LEU A 1 90 ? 10.555 -3.579 -15.499 1.00 63.19 90 LEU A CA 1
ATOM 688 C C . LEU A 1 90 ? 11.313 -2.298 -15.140 1.00 63.19 90 LEU A C 1
ATOM 690 O O . LEU A 1 90 ? 12.339 -1.981 -15.742 1.00 63.19 90 LEU A O 1
ATOM 694 N N . TYR A 1 91 ? 10.825 -1.568 -14.138 1.00 70.06 91 TYR A N 1
ATOM 695 C CA . TYR A 1 91 ? 11.489 -0.373 -13.624 1.00 70.06 91 TYR A CA 1
ATOM 696 C C . TYR A 1 91 ? 12.369 -0.734 -12.430 1.00 70.06 91 TYR A C 1
ATOM 698 O O . TYR A 1 91 ? 11.878 -1.133 -11.376 1.00 70.06 91 TYR A O 1
ATOM 706 N N . TYR A 1 92 ? 13.678 -0.561 -12.589 1.00 67.06 92 TYR A N 1
ATOM 707 C CA . TYR A 1 92 ? 14.662 -0.757 -11.533 1.00 67.06 92 TYR A CA 1
ATOM 708 C C . TYR A 1 92 ? 15.028 0.587 -10.935 1.00 67.06 92 TYR A C 1
ATOM 710 O O . TYR A 1 92 ? 15.487 1.494 -11.632 1.00 67.06 92 TYR A O 1
ATOM 718 N N . LEU A 1 93 ? 14.831 0.712 -9.632 1.00 70.19 93 LEU A N 1
ATOM 719 C CA . LEU A 1 93 ? 15.190 1.900 -8.881 1.00 70.19 93 LEU A CA 1
ATOM 720 C C . LEU A 1 93 ? 16.687 2.198 -9.069 1.00 70.19 93 LEU A C 1
ATOM 722 O O . LEU A 1 93 ? 17.538 1.353 -8.775 1.00 70.19 93 LEU A O 1
ATOM 726 N N . GLN A 1 94 ? 17.027 3.366 -9.618 1.00 64.62 94 GLN A N 1
ATOM 727 C CA . GLN A 1 94 ? 18.427 3.715 -9.814 1.00 64.62 94 GLN A CA 1
ATOM 728 C C . GLN A 1 94 ? 18.961 4.257 -8.493 1.00 64.62 94 GLN A C 1
ATOM 730 O O . GLN A 1 94 ? 18.677 5.392 -8.127 1.00 64.62 94 GLN A O 1
ATOM 735 N N . HIS A 1 95 ? 19.777 3.462 -7.800 1.00 57.19 95 HIS A N 1
ATOM 736 C CA . HIS A 1 95 ? 20.494 3.922 -6.616 1.00 57.19 95 HIS A CA 1
ATOM 737 C C . HIS A 1 95 ? 21.442 5.065 -7.014 1.00 57.19 95 HIS A C 1
ATOM 739 O O . HIS A 1 95 ? 22.583 4.833 -7.421 1.00 57.19 95 HIS A O 1
ATOM 745 N N . THR A 1 96 ? 21.006 6.320 -6.898 1.00 47.41 96 THR A N 1
ATOM 746 C CA . THR A 1 96 ? 21.935 7.448 -6.895 1.00 47.41 96 THR A CA 1
ATOM 747 C C . THR A 1 96 ? 22.658 7.415 -5.563 1.00 47.41 96 THR A C 1
ATOM 749 O O . THR A 1 96 ? 22.132 7.843 -4.538 1.00 47.41 96 THR A O 1
ATOM 752 N N . LYS A 1 97 ? 23.875 6.870 -5.569 1.00 44.97 97 LYS A N 1
ATOM 753 C CA . LYS A 1 97 ? 24.831 7.056 -4.483 1.00 44.97 97 LYS A CA 1
ATOM 754 C C . LYS A 1 97 ? 25.080 8.565 -4.402 1.00 44.97 97 LYS A C 1
ATOM 756 O O . LYS A 1 97 ? 25.858 9.102 -5.184 1.00 44.97 97 LYS A O 1
ATOM 761 N N . ILE A 1 98 ? 24.371 9.267 -3.518 1.00 45.69 98 ILE A N 1
ATOM 762 C CA . ILE A 1 98 ? 24.775 10.609 -3.105 1.00 45.69 98 ILE A CA 1
ATOM 763 C C . ILE A 1 98 ? 26.128 10.394 -2.436 1.00 45.69 98 ILE A C 1
ATOM 765 O O . ILE A 1 98 ? 26.221 9.847 -1.339 1.00 45.69 98 ILE A O 1
ATOM 769 N N . GLY A 1 99 ? 27.197 10.672 -3.178 1.00 38.53 99 GLY A N 1
ATOM 770 C CA . GLY A 1 99 ? 28.538 10.647 -2.633 1.00 38.53 99 GLY A CA 1
ATOM 771 C C . GLY A 1 99 ? 28.601 11.712 -1.552 1.00 38.53 99 GLY A C 1
ATOM 772 O O . GLY A 1 99 ? 28.443 12.893 -1.849 1.00 38.53 99 GLY A O 1
ATOM 773 N N . ASN A 1 100 ? 28.816 11.300 -0.305 1.00 43.09 100 ASN A N 1
ATOM 774 C CA . ASN A 1 100 ? 29.260 12.215 0.733 1.00 43.09 100 ASN A CA 1
ATOM 775 C C . ASN A 1 100 ? 30.582 12.818 0.242 1.00 43.09 100 ASN A C 1
ATOM 777 O O . ASN A 1 100 ? 31.609 12.137 0.244 1.00 43.09 100 ASN A O 1
ATOM 781 N N . ASN A 1 101 ? 30.558 14.065 -0.225 1.00 45.12 101 ASN A N 1
ATOM 782 C CA . ASN A 1 101 ? 31.777 14.830 -0.417 1.00 45.12 101 ASN A CA 1
ATOM 783 C C . ASN A 1 101 ? 32.274 15.218 0.978 1.00 45.12 101 ASN A C 1
ATOM 785 O O . ASN A 1 101 ? 31.897 16.250 1.527 1.00 45.12 101 ASN A O 1
ATOM 789 N N . ILE A 1 102 ? 33.040 14.320 1.594 1.00 43.44 102 ILE A N 1
ATOM 790 C CA . ILE A 1 10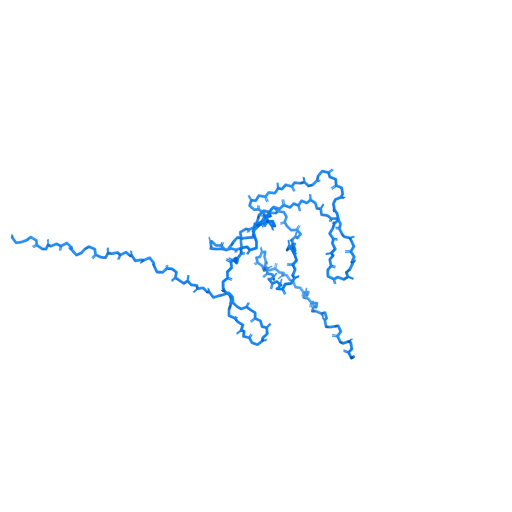2 ? 33.870 14.671 2.736 1.00 43.44 102 ILE A CA 1
ATOM 791 C C . ILE A 1 102 ? 35.088 15.337 2.113 1.00 43.44 102 ILE A C 1
ATOM 793 O O . ILE A 1 102 ? 35.974 14.656 1.590 1.00 43.44 102 ILE A O 1
ATOM 797 N N . ASN A 1 103 ? 35.091 16.668 2.122 1.00 44.38 103 ASN A N 1
ATOM 798 C CA . ASN A 1 103 ? 36.288 17.450 1.865 1.00 44.38 103 ASN A CA 1
ATOM 799 C C . ASN A 1 103 ? 37.393 16.874 2.760 1.00 44.38 103 ASN A C 1
ATOM 801 O O . ASN A 1 103 ? 37.292 16.921 3.986 1.00 44.38 103 ASN A O 1
ATOM 805 N N . LYS A 1 104 ? 38.419 16.268 2.158 1.00 46.53 104 LYS A N 1
ATOM 806 C CA . LYS A 1 104 ? 39.659 15.983 2.871 1.00 46.53 104 LYS A CA 1
ATOM 807 C C . LYS A 1 104 ? 40.318 17.337 3.116 1.00 46.53 104 LYS A C 1
ATOM 809 O O . LYS A 1 104 ? 40.954 17.866 2.212 1.00 46.53 104 LYS A O 1
ATOM 814 N N . GLU A 1 105 ? 40.110 17.921 4.294 1.00 48.25 105 GLU A N 1
ATOM 815 C CA . GLU A 1 105 ? 41.019 18.952 4.790 1.00 48.25 105 GLU A CA 1
ATOM 816 C C . GLU A 1 105 ? 42.384 18.290 4.984 1.00 48.25 105 GLU A C 1
ATOM 818 O O . GLU A 1 105 ? 42.591 17.452 5.863 1.00 48.25 105 GLU A O 1
ATOM 823 N N . GLU A 1 106 ? 43.294 18.609 4.074 1.00 51.38 106 GLU A N 1
ATOM 824 C CA . GLU A 1 106 ? 44.709 18.318 4.196 1.00 51.38 106 GLU A CA 1
ATOM 825 C C . GLU A 1 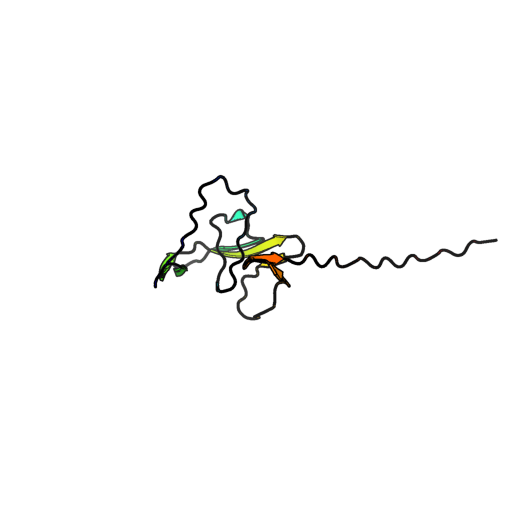106 ? 45.261 19.230 5.303 1.00 51.38 106 GLU A C 1
ATOM 827 O O . GLU A 1 106 ? 45.316 20.450 5.156 1.00 51.38 106 GLU A O 1
ATOM 832 N N . LEU A 1 107 ? 45.598 18.650 6.457 1.00 51.03 107 LEU A N 1
ATOM 833 C CA . LEU A 1 107 ? 46.292 19.362 7.531 1.00 51.03 107 LEU A CA 1
ATOM 834 C C . LEU A 1 107 ? 47.692 19.761 7.038 1.00 51.03 107 LEU A C 1
ATOM 836 O O . LEU A 1 107 ? 48.433 18.881 6.587 1.00 51.03 107 LEU A O 1
ATOM 840 N N . PRO A 1 108 ? 48.111 21.035 7.148 1.00 47.75 108 PRO A N 1
ATOM 841 C CA . PRO A 1 108 ? 49.482 21.397 6.840 1.00 47.75 108 PRO A CA 1
ATOM 842 C C . PRO A 1 108 ? 50.427 20.805 7.892 1.00 47.75 108 PRO A C 1
ATOM 844 O O . PRO A 1 108 ? 50.255 20.981 9.098 1.00 47.75 108 PRO A O 1
ATOM 847 N N . SER A 1 109 ? 51.442 20.102 7.395 1.00 50.41 109 SER A N 1
ATOM 848 C CA . SER A 1 109 ? 52.615 19.649 8.138 1.00 50.41 109 SER A CA 1
ATOM 849 C C . SER A 1 109 ? 53.301 20.839 8.812 1.00 50.41 109 SER A C 1
ATOM 851 O O . SER A 1 109 ? 53.833 21.711 8.125 1.00 50.41 109 SER A O 1
ATOM 853 N N . SER A 1 110 ? 53.341 20.860 10.143 1.00 50.62 110 SER A N 1
ATOM 854 C CA . SER A 1 110 ? 54.204 21.772 10.894 1.00 50.62 110 SER A CA 1
ATOM 855 C C . SER A 1 110 ? 55.660 21.293 10.823 1.00 50.62 110 SER A C 1
ATOM 857 O O . SER A 1 110 ? 55.961 20.201 11.312 1.00 50.62 110 SER A O 1
ATOM 859 N N . GLN A 1 111 ? 56.542 22.106 10.237 1.00 53.88 111 GLN A N 1
ATOM 860 C CA . GLN A 1 111 ? 57.973 22.128 10.566 1.00 53.88 111 GLN A CA 1
ATOM 861 C C . GLN A 1 111 ? 58.244 23.258 11.555 1.00 53.88 111 GLN A C 1
ATOM 863 O O . GLN A 1 111 ? 57.565 24.303 11.433 1.00 53.88 111 GLN A O 1
#

InterPro domains:
  IPR054722 Retrovirus-related Pol polyprotein from transposon TNT 1-94-like, beta-barrel domain [PF22936] (18-68)

Foldseek 3Di:
DDDPDDDDDDDPDPPQDFDDDDPDPDGDDPDPVQAPDWDADPDQDWDQDPVRDTDGDGTDAKGDNDPQAIDGPDPPDPDPRADFDDDPNDTHGDPPPPPPPPPPPDDDDDD

pLDDT: mean 70.48, std 17.88, range [35.28, 93.19]

Sequence (111 aa):
MNGKSSFNISGSIPQSIWILDFGTTDHMTPFSSYFTSYLKVSKKQLIIVANGDHVPIAGSGNVQLHSSLSLHNELTMRRKIEVAKEQGGLYYLQHTKIGNNINKEELPSSQ

Organism: Mucuna pruriens (NCBI:txid157652)